Protein AF-A0A0E9ULG5-F1 (afdb_monomer)

Mean predi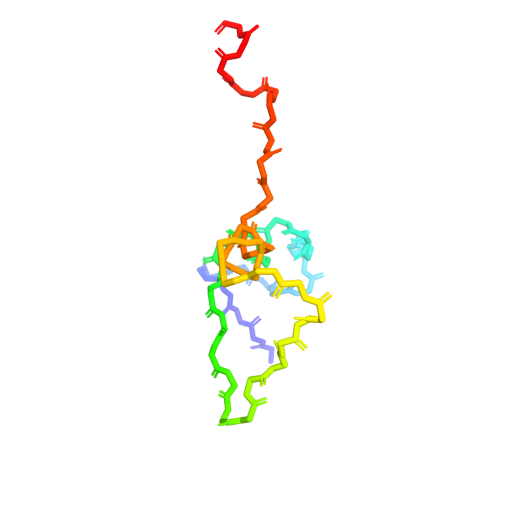cted aligned error: 6.96 Å

Organism: Anguilla anguilla (NCBI:txid7936)

pLDDT: mean 85.12, std 16.04, range [41.62, 97.94]

Solvent-accessible surface area (backbone atoms only — not comparable to full-atom values): 3746 Å² total; per-residue (Å²): 135,64,62,54,95,86,39,56,55,90,78,50,61,65,68,65,53,52,76,74,55,90,85,84,62,97,78,69,87,78,65,102,63,54,72,69,56,55,58,50,66,80,55,84,82,74,76,74,80,78,78,111

Secondary structure (DSSP, 8-state):
--EETTEEGGGS-HHHHHHT-----SS----SS-HHHHHHHT----TTSS--

Structure (mmCIF, N/CA/C/O backbone):
data_AF-A0A0E9ULG5-F1
#
_entry.id   AF-A0A0E9ULG5-F1
#
loop_
_atom_site.group_PDB
_atom_site.id
_atom_site.type_symbol
_atom_site.label_atom_id
_atom_site.label_alt_id
_atom_site.label_comp_id
_atom_site.label_asym_id
_atom_site.label_entity_id
_atom_site.label_seq_id
_atom_site.pdbx_PDB_ins_code
_atom_site.Cartn_x
_atom_site.Cartn_y
_atom_site.Cartn_z
_atom_site.occupancy
_atom_site.B_iso_or_equiv
_atom_site.auth_seq_id
_atom_site.auth_comp_id
_atom_site.auth_asym_id
_atom_site.auth_atom_id
_atom_site.pdbx_PDB_model_num
ATOM 1 N N . MET A 1 1 ? -17.581 -12.208 16.949 1.00 72.19 1 MET A N 1
ATOM 2 C CA . MET A 1 1 ? -17.464 -10.742 16.834 1.00 72.19 1 MET A CA 1
ATOM 3 C C . MET A 1 1 ? -15.990 -10.412 16.805 1.00 72.19 1 MET A C 1
ATOM 5 O O . MET A 1 1 ? -15.314 -10.808 17.744 1.00 72.19 1 MET A O 1
ATOM 9 N N . THR A 1 2 ? -15.480 -9.770 15.759 1.00 86.00 2 THR A N 1
ATOM 10 C CA . THR A 1 2 ? -14.063 -9.380 15.729 1.00 86.00 2 THR A CA 1
ATOM 11 C C . THR A 1 2 ? -13.937 -7.965 16.265 1.00 86.00 2 THR A C 1
ATOM 13 O O . THR A 1 2 ? -14.564 -7.046 15.731 1.00 86.00 2 THR A O 1
ATOM 16 N N . LEU A 1 3 ? -13.155 -7.816 17.331 1.00 93.12 3 LEU A N 1
ATOM 17 C CA . LEU A 1 3 ? -12.794 -6.522 17.892 1.00 93.12 3 LEU A CA 1
ATOM 18 C C . LEU A 1 3 ? -11.456 -6.072 17.303 1.00 93.12 3 LEU A C 1
ATOM 20 O O . LEU A 1 3 ? -10.572 -6.896 17.076 1.00 93.12 3 LEU A O 1
ATOM 24 N N . ILE A 1 4 ? -11.314 -4.774 17.081 1.00 90.75 4 ILE A N 1
ATOM 25 C CA . ILE A 1 4 ? -10.065 -4.114 16.702 1.00 90.75 4 ILE A CA 1
ATOM 26 C C . ILE A 1 4 ? -9.836 -3.051 17.767 1.00 90.75 4 ILE A C 1
ATOM 28 O O . ILE A 1 4 ? -10.684 -2.179 17.946 1.00 90.75 4 ILE A O 1
ATOM 32 N N . ASP A 1 5 ? -8.766 -3.199 18.546 1.00 90.25 5 ASP A N 1
ATOM 33 C CA . ASP A 1 5 ? -8.473 -2.355 19.713 1.00 90.25 5 ASP A CA 1
ATOM 34 C C . ASP A 1 5 ? -9.657 -2.216 20.691 1.00 90.25 5 ASP A C 1
ATOM 36 O O . ASP A 1 5 ? -9.925 -1.157 21.245 1.00 90.25 5 ASP A O 1
ATOM 40 N N . GLY A 1 6 ? -10.415 -3.301 20.888 1.00 91.81 6 GLY A N 1
ATOM 41 C CA . GLY A 1 6 ? -11.582 -3.320 21.780 1.00 91.81 6 GLY A CA 1
ATOM 42 C C . GLY A 1 6 ? -12.869 -2.732 21.186 1.00 91.81 6 GLY A C 1
ATOM 43 O O . GLY A 1 6 ? -13.923 -2.853 21.808 1.00 91.81 6 GLY A O 1
ATOM 44 N N . HIS A 1 7 ? -12.829 -2.178 19.973 1.00 89.81 7 HIS A N 1
ATOM 45 C CA . HIS A 1 7 ? -14.006 -1.703 19.244 1.00 89.81 7 HIS A CA 1
ATOM 46 C C . HIS A 1 7 ? -14.545 -2.783 18.302 1.00 89.81 7 HIS A C 1
ATOM 48 O O . HIS A 1 7 ? -13.776 -3.464 17.625 1.00 89.81 7 HIS A O 1
ATOM 54 N N . ASP A 1 8 ? -15.870 -2.944 18.214 1.00 92.75 8 ASP A N 1
ATOM 55 C CA . ASP A 1 8 ? -16.474 -3.826 17.208 1.00 92.75 8 ASP A CA 1
ATOM 56 C C . ASP A 1 8 ? -16.106 -3.324 15.807 1.00 92.75 8 ASP A C 1
ATOM 58 O O . ASP A 1 8 ? -16.436 -2.199 15.431 1.00 92.75 8 ASP A O 1
ATOM 62 N N . SER A 1 9 ? -15.439 -4.172 15.020 1.00 90.31 9 SER A N 1
ATOM 63 C CA . SER A 1 9 ? -15.021 -3.855 13.647 1.00 90.31 9 SER A CA 1
ATOM 64 C C . SER A 1 9 ? -16.164 -3.359 12.753 1.00 90.31 9 SER A C 1
ATOM 66 O O . SER A 1 9 ? -15.922 -2.595 11.822 1.00 90.31 9 SER A O 1
ATOM 68 N N . ARG A 1 10 ? -17.414 -3.737 13.044 1.00 90.25 10 ARG A N 1
ATOM 69 C CA . ARG A 1 10 ? -18.609 -3.311 12.296 1.00 90.25 10 ARG A CA 1
ATOM 70 C C . ARG A 1 10 ? -19.057 -1.884 12.626 1.00 90.25 10 ARG A C 1
ATOM 72 O O . ARG A 1 10 ? -19.898 -1.344 11.917 1.00 90.25 10 ARG A O 1
ATOM 79 N N . GLN A 1 11 ? -18.529 -1.291 13.696 1.00 92.88 11 GLN A N 1
ATOM 80 C CA . GLN A 1 11 ? -18.832 0.074 14.137 1.00 92.88 11 GLN A CA 1
ATOM 81 C C . GLN A 1 11 ? -17.775 1.097 13.696 1.00 92.88 11 GLN A C 1
ATOM 83 O O . GLN A 1 11 ? -17.993 2.298 13.829 1.00 92.88 11 GLN A O 1
ATOM 88 N N . VAL A 1 12 ? -16.636 0.643 13.166 1.00 89.44 12 VAL A N 1
ATOM 89 C CA . VAL A 1 12 ? -15.545 1.513 12.707 1.00 89.44 12 VAL A CA 1
ATOM 90 C C . VAL A 1 12 ? -15.740 1.860 11.229 1.00 89.44 12 VAL A C 1
ATOM 92 O O . VAL A 1 12 ? -16.164 1.025 10.429 1.00 89.44 12 VAL A O 1
ATOM 95 N N . ASN A 1 13 ? -15.408 3.093 10.834 1.00 91.56 13 ASN A N 1
ATOM 96 C CA . ASN A 1 13 ? -15.401 3.478 9.424 1.00 91.56 13 ASN A CA 1
ATOM 97 C C . ASN A 1 13 ? -14.414 2.599 8.629 1.00 91.56 13 ASN A C 1
ATOM 99 O O . ASN A 1 13 ? -13.222 2.535 8.936 1.00 91.56 13 ASN A O 1
ATOM 103 N N . VAL A 1 14 ? -14.918 1.935 7.588 1.00 91.31 14 VAL A N 1
ATOM 104 C CA . VAL A 1 14 ? -14.159 0.926 6.835 1.00 91.31 14 VAL A CA 1
ATOM 105 C C . VAL A 1 14 ? -12.968 1.537 6.092 1.00 91.31 14 VAL A C 1
ATOM 107 O O . VAL A 1 14 ? -11.907 0.919 6.031 1.00 91.31 14 VAL A O 1
ATOM 110 N N . GLN A 1 15 ? -13.112 2.743 5.538 1.00 90.94 15 GLN A N 1
ATOM 111 C CA . GLN A 1 15 ? -12.042 3.445 4.827 1.00 90.94 15 GLN A CA 1
ATOM 112 C C . GLN A 1 15 ? -10.909 3.833 5.782 1.00 90.94 15 GLN A C 1
ATOM 114 O O . GLN A 1 15 ? -9.747 3.552 5.495 1.00 90.94 15 GLN A O 1
ATOM 119 N N . PHE A 1 16 ? -11.248 4.403 6.941 1.00 90.00 16 PHE A N 1
ATOM 120 C CA . PHE A 1 16 ? -10.291 4.715 7.999 1.00 90.00 16 PHE A CA 1
ATOM 121 C C . PHE A 1 16 ? -9.540 3.463 8.447 1.00 90.00 16 PHE A C 1
ATOM 123 O O . PHE A 1 16 ? -8.312 3.462 8.460 1.00 90.00 16 PHE A O 1
ATOM 130 N N . LEU A 1 17 ? -10.255 2.377 8.741 1.00 91.12 17 LEU A N 1
ATOM 131 C CA . LEU A 1 17 ? -9.628 1.132 9.169 1.00 91.12 17 LEU A CA 1
ATOM 132 C C . LEU A 1 17 ? -8.661 0.583 8.108 1.00 91.12 17 LEU A C 1
ATOM 134 O O . LEU A 1 17 ? -7.523 0.242 8.423 1.00 91.12 17 LEU A O 1
ATOM 138 N N . ARG A 1 18 ? -9.074 0.551 6.835 1.00 91.38 18 ARG A N 1
ATOM 139 C CA . ARG A 1 18 ? -8.227 0.084 5.725 1.00 91.38 18 ARG A CA 1
ATOM 140 C C . ARG A 1 18 ? -7.014 0.983 5.481 1.00 91.38 18 ARG A C 1
ATOM 142 O O . ARG A 1 18 ? -5.978 0.471 5.083 1.00 91.38 18 ARG A O 1
ATOM 149 N N . SER A 1 19 ? -7.090 2.279 5.791 1.00 91.12 19 SER A N 1
ATOM 150 C CA . SER A 1 19 ? -5.929 3.186 5.724 1.00 91.12 19 SER A CA 1
ATOM 151 C C . SER A 1 19 ? -4.814 2.849 6.725 1.00 91.12 19 SER A C 1
ATOM 153 O O . SER A 1 19 ? -3.695 3.336 6.583 1.00 91.12 19 SER A O 1
ATOM 155 N N . LYS A 1 20 ? -5.110 2.037 7.750 1.00 90.56 20 LYS A N 1
ATOM 156 C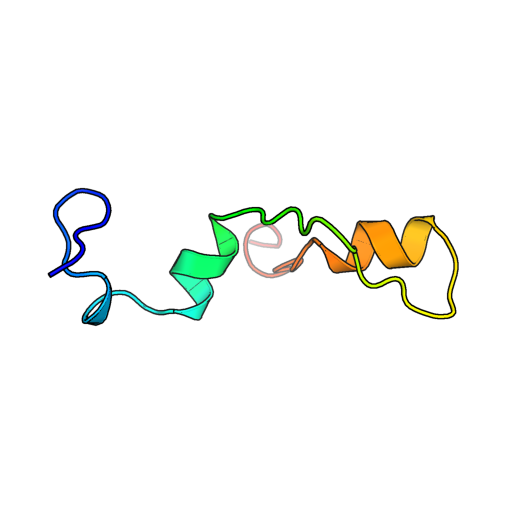 CA . LYS A 1 20 ? -4.157 1.617 8.789 1.00 90.56 20 LYS A CA 1
ATOM 157 C C . LYS A 1 20 ? -3.609 0.204 8.573 1.00 90.56 20 LYS A C 1
ATOM 159 O O . LYS A 1 20 ? -2.789 -0.243 9.368 1.00 90.56 20 LYS A O 1
ATOM 164 N N . ILE A 1 21 ? -4.045 -0.498 7.523 1.00 90.06 21 ILE A N 1
ATOM 165 C CA . ILE A 1 21 ? -3.704 -1.904 7.276 1.00 90.06 21 ILE A CA 1
ATOM 166 C C . ILE A 1 21 ? -3.056 -2.046 5.896 1.00 90.06 21 ILE A C 1
ATOM 168 O O . ILE A 1 21 ? -3.668 -1.729 4.880 1.00 90.06 21 ILE A O 1
ATOM 172 N N . GLY A 1 22 ? -1.838 -2.590 5.861 1.00 92.31 22 GLY A N 1
ATOM 173 C CA . GLY A 1 22 ? -1.208 -3.077 4.633 1.00 92.31 22 GLY A CA 1
ATOM 174 C C . GLY A 1 22 ? -1.541 -4.551 4.396 1.00 92.31 22 GLY A C 1
ATOM 175 O O . GLY A 1 22 ? -1.484 -5.351 5.329 1.00 92.31 22 GLY A O 1
ATOM 176 N N . ILE A 1 23 ? -1.883 -4.919 3.159 1.00 93.56 23 ILE A N 1
ATOM 177 C CA . ILE A 1 23 ? -2.149 -6.308 2.754 1.00 93.56 23 ILE A CA 1
ATOM 178 C C . ILE A 1 23 ? -1.113 -6.727 1.710 1.00 93.56 23 ILE A C 1
ATOM 180 O O . ILE A 1 23 ? -0.821 -5.970 0.787 1.00 93.56 23 ILE A O 1
ATOM 184 N N . VAL A 1 24 ? -0.599 -7.952 1.839 1.00 94.81 24 VAL A N 1
ATOM 185 C CA . VAL A 1 24 ? 0.243 -8.608 0.833 1.00 94.81 24 VAL A CA 1
ATOM 186 C C . VAL A 1 24 ? -0.416 -9.930 0.459 1.00 94.81 24 VAL A C 1
ATOM 188 O O . VAL A 1 24 ? -0.564 -10.816 1.300 1.00 94.81 24 VAL A O 1
ATOM 191 N N . SER A 1 25 ? -0.845 -10.042 -0.795 1.00 96.06 25 SER A N 1
ATOM 192 C CA . SER A 1 25 ? -1.459 -11.257 -1.338 1.00 96.06 25 SER A CA 1
ATOM 193 C C . SER A 1 25 ? -0.392 -12.241 -1.825 1.00 96.06 25 SER A C 1
ATOM 195 O O . SER A 1 25 ? 0.689 -11.823 -2.231 1.00 96.06 25 SER A O 1
ATOM 197 N N . GLN A 1 26 ? -0.709 -13.541 -1.834 1.00 97.31 26 GLN A N 1
ATOM 198 C CA . GLN A 1 26 ? 0.160 -14.579 -2.411 1.00 97.31 26 GLN A CA 1
ATOM 199 C C . GLN A 1 26 ? 0.423 -14.334 -3.906 1.00 97.31 26 GLN A C 1
ATOM 201 O O . GLN A 1 26 ? 1.558 -14.439 -4.361 1.00 97.31 26 GLN A O 1
ATOM 206 N N . GLU A 1 27 ? -0.628 -13.971 -4.642 1.00 97.12 27 GLU A N 1
ATOM 207 C CA . GLU A 1 27 ? -0.573 -13.543 -6.039 1.00 97.12 27 GLU A CA 1
ATOM 208 C C . GLU A 1 27 ? -0.937 -12.048 -6.094 1.00 97.12 27 GLU A C 1
ATOM 210 O O . GLU A 1 27 ? -2.121 -11.695 -6.094 1.00 97.12 27 GLU A O 1
ATOM 215 N N . PRO A 1 28 ? 0.053 -11.137 -6.022 1.00 93.94 28 PRO A N 1
ATOM 216 C CA . PRO A 1 28 ? -0.205 -9.704 -6.054 1.00 93.94 28 PRO A CA 1
ATOM 217 C C . PRO A 1 28 ? -0.636 -9.255 -7.454 1.00 93.94 28 PRO A C 1
ATOM 219 O O . PRO A 1 28 ? -0.081 -9.685 -8.463 1.00 93.94 28 PRO A O 1
ATOM 222 N N . ILE A 1 29 ? -1.610 -8.346 -7.509 1.00 95.25 29 ILE A N 1
ATOM 223 C CA . ILE A 1 29 ? -2.072 -7.740 -8.760 1.00 95.25 29 ILE A CA 1
ATOM 224 C C . ILE A 1 29 ? -1.186 -6.532 -9.066 1.00 95.25 29 ILE A C 1
ATOM 226 O O . ILE A 1 29 ? -1.048 -5.642 -8.227 1.00 95.25 29 ILE A O 1
ATOM 230 N N . LEU A 1 30 ? -0.623 -6.498 -10.273 1.00 96.38 30 LEU A N 1
ATOM 231 C CA . LEU A 1 30 ? 0.076 -5.338 -10.819 1.00 96.38 30 LEU A CA 1
ATOM 232 C C . LEU A 1 30 ? -0.755 -4.719 -11.941 1.00 96.38 30 LEU A C 1
ATOM 234 O O . LEU A 1 30 ? -1.372 -5.424 -12.739 1.00 96.38 30 LEU A O 1
ATOM 238 N N . PHE A 1 31 ? -0.757 -3.395 -11.994 1.00 96.31 31 PHE A N 1
ATOM 239 C CA . PHE A 1 31 ? -1.343 -2.627 -13.080 1.00 96.31 31 PHE A CA 1
ATOM 240 C C . PHE A 1 31 ? -0.350 -2.489 -14.232 1.00 96.31 31 PHE A C 1
ATOM 242 O O . PHE A 1 31 ? 0.865 -2.478 -14.014 1.00 96.31 31 PHE A O 1
ATOM 249 N N . ASP A 1 32 ? -0.887 -2.338 -15.444 1.00 97.88 32 ASP A N 1
ATOM 250 C CA . ASP A 1 32 ? -0.125 -2.098 -16.673 1.00 97.88 32 ASP A CA 1
ATOM 251 C C . ASP A 1 32 ? 0.419 -0.658 -16.716 1.00 97.88 32 ASP A C 1
ATOM 253 O O . 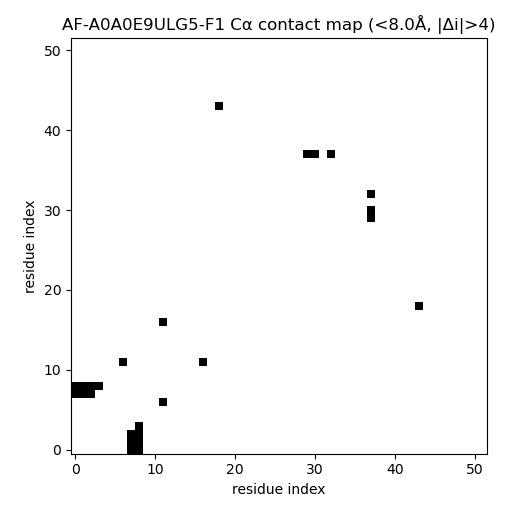ASP A 1 32 ? -0.060 0.217 -17.435 1.00 97.88 32 ASP A O 1
ATOM 257 N N . CYS A 1 33 ? 1.365 -0.380 -15.824 1.00 96.06 33 CYS A N 1
ATOM 258 C CA . CYS A 1 33 ? 2.047 0.895 -15.654 1.00 96.06 33 CYS A CA 1
ATOM 259 C C . CYS A 1 33 ? 3.433 0.662 -15.033 1.00 96.06 33 CYS A C 1
ATOM 261 O O . CYS A 1 33 ? 3.861 -0.475 -14.812 1.00 96.06 33 CYS A O 1
ATOM 263 N N . SER A 1 34 ? 4.181 1.728 -14.751 1.00 97.94 34 SER A N 1
ATOM 264 C CA . SER A 1 34 ? 5.523 1.590 -14.184 1.00 97.94 34 SER A CA 1
ATOM 265 C C . SER A 1 34 ? 5.509 0.992 -12.768 1.00 97.94 34 SER A C 1
ATOM 267 O O . SER A 1 34 ? 4.527 1.065 -12.024 1.00 97.94 34 SER A O 1
ATOM 269 N N . ILE A 1 35 ? 6.652 0.442 -12.346 1.00 96.00 35 ILE A N 1
ATOM 270 C CA . ILE A 1 35 ? 6.849 -0.056 -10.973 1.00 96.00 35 ILE A CA 1
ATOM 271 C C . ILE A 1 35 ? 6.584 1.058 -9.947 1.00 96.00 35 ILE A C 1
ATOM 273 O O . ILE A 1 35 ? 5.952 0.822 -8.919 1.00 96.00 35 ILE A O 1
ATOM 277 N N . ALA A 1 36 ? 7.025 2.286 -10.236 1.00 96.31 36 ALA A N 1
ATOM 278 C CA . ALA A 1 36 ? 6.819 3.432 -9.354 1.00 96.31 36 ALA A CA 1
ATOM 279 C C . ALA A 1 36 ? 5.329 3.767 -9.176 1.00 96.31 36 ALA A C 1
ATOM 281 O O . ALA A 1 36 ? 4.895 4.086 -8.068 1.00 96.31 36 ALA A O 1
ATOM 282 N N . GLU A 1 37 ? 4.537 3.665 -10.243 1.00 94.12 37 GLU A N 1
ATOM 283 C CA . GLU A 1 37 ? 3.089 3.890 -10.198 1.00 94.12 37 GLU A CA 1
ATOM 284 C C . GLU A 1 37 ? 2.362 2.781 -9.431 1.00 94.12 37 GLU A C 1
ATOM 286 O O . GLU A 1 37 ? 1.503 3.087 -8.604 1.00 94.12 37 GLU A O 1
ATOM 291 N N . ASN A 1 38 ? 2.767 1.520 -9.612 1.00 94.62 38 ASN A N 1
ATOM 292 C CA . ASN A 1 38 ? 2.261 0.393 -8.825 1.00 94.62 38 ASN A CA 1
ATOM 293 C C . ASN A 1 38 ? 2.540 0.560 -7.320 1.00 94.62 38 ASN A C 1
ATOM 295 O O . ASN A 1 38 ? 1.648 0.349 -6.501 1.00 94.62 38 ASN A O 1
ATOM 299 N N . ILE A 1 39 ? 3.743 1.005 -6.936 1.00 93.19 39 ILE A N 1
ATOM 300 C CA . ILE A 1 39 ? 4.081 1.291 -5.529 1.00 93.19 39 ILE A CA 1
ATOM 301 C C . ILE A 1 39 ? 3.240 2.460 -4.997 1.00 93.19 39 ILE A C 1
ATOM 303 O O . ILE A 1 39 ? 2.687 2.386 -3.899 1.00 93.19 39 ILE A O 1
ATOM 307 N N . LYS A 1 40 ? 3.107 3.537 -5.780 1.00 92.94 40 LYS A N 1
ATOM 308 C CA . LYS A 1 40 ? 2.318 4.719 -5.406 1.00 92.94 40 LYS A CA 1
ATOM 309 C C . LYS A 1 40 ? 0.838 4.386 -5.203 1.00 92.94 40 LYS A C 1
ATOM 311 O O . LYS A 1 40 ? 0.193 5.035 -4.387 1.00 92.94 40 LYS A O 1
ATOM 316 N N . TYR A 1 41 ? 0.303 3.377 -5.886 1.00 90.38 41 TYR A N 1
ATOM 317 C CA . TYR A 1 41 ? -1.083 2.942 -5.704 1.00 90.38 41 TYR A CA 1
ATOM 318 C C . TYR A 1 41 ? -1.397 2.518 -4.258 1.00 90.38 41 TYR A C 1
ATOM 320 O O . TYR A 1 41 ? -2.518 2.695 -3.789 1.00 90.38 41 TYR A O 1
ATOM 328 N N . GLY A 1 42 ? -0.400 2.018 -3.520 1.00 87.31 42 GLY A N 1
ATOM 329 C CA . GLY A 1 42 ? -0.549 1.622 -2.118 1.00 87.31 42 GLY A CA 1
ATOM 330 C C . GLY A 1 42 ? -0.742 2.781 -1.135 1.00 87.31 42 GLY A C 1
ATOM 331 O O . GLY A 1 42 ? -1.009 2.528 0.038 1.00 87.31 42 GLY A O 1
ATOM 332 N N . THR A 1 43 ? -0.617 4.042 -1.569 1.00 83.00 43 THR A N 1
ATOM 333 C CA . THR A 1 43 ? -0.786 5.205 -0.693 1.00 83.00 43 THR A CA 1
ATOM 334 C C . THR A 1 43 ? -1.985 6.057 -1.104 1.00 83.00 43 THR A C 1
ATOM 336 O O . THR A 1 43 ? -2.127 6.476 -2.252 1.00 83.00 43 THR A O 1
ATOM 339 N N . THR A 1 44 ? -2.857 6.356 -0.143 1.00 66.88 44 THR A N 1
ATOM 340 C CA . THR A 1 44 ? -3.896 7.379 -0.300 1.00 66.88 44 THR A CA 1
ATOM 341 C C . THR A 1 44 ? -3.329 8.676 0.267 1.00 66.88 44 THR A C 1
ATOM 343 O O . THR A 1 44 ? -3.391 8.910 1.471 1.00 66.88 44 THR A O 1
ATOM 346 N N . PHE A 1 45 ? -2.704 9.504 -0.574 1.00 58.34 45 PHE A N 1
ATO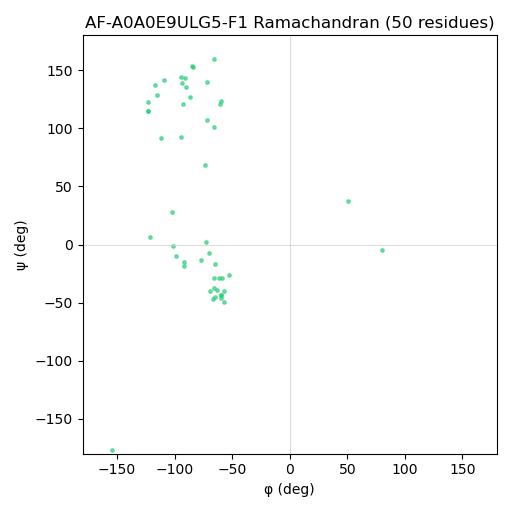M 347 C CA . PHE A 1 45 ? -2.293 10.846 -0.155 1.00 58.34 45 PHE A CA 1
ATOM 348 C C . PHE A 1 45 ? -3.545 11.684 0.132 1.00 58.34 45 PHE A C 1
ATOM 350 O O . PHE A 1 45 ? -4.161 12.218 -0.790 1.00 58.34 45 PHE A O 1
ATOM 357 N N . GLU A 1 46 ? -3.901 11.858 1.402 1.00 54.25 46 GLU A N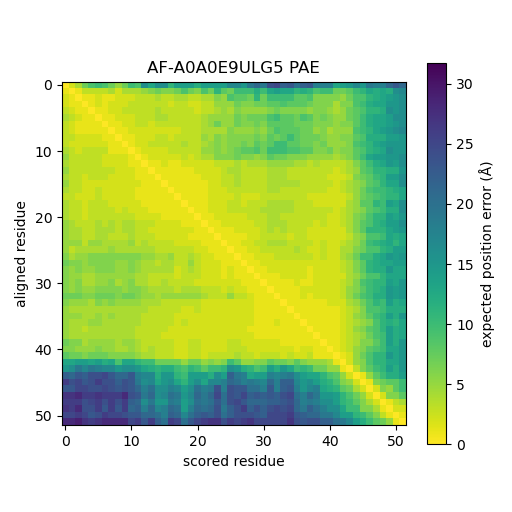 1
ATOM 358 C CA . GLU A 1 46 ? -4.675 13.028 1.806 1.00 54.25 46 GLU A CA 1
ATOM 359 C C . GLU A 1 46 ? -3.737 14.242 1.726 1.00 54.25 46 GLU A C 1
ATOM 361 O O . GLU A 1 46 ? -2.827 14.401 2.540 1.00 54.25 46 GLU A O 1
ATOM 366 N N . LYS A 1 47 ? -3.923 15.111 0.726 1.00 48.12 47 LYS A N 1
ATOM 367 C CA . LYS A 1 47 ? -3.238 16.417 0.674 1.00 48.12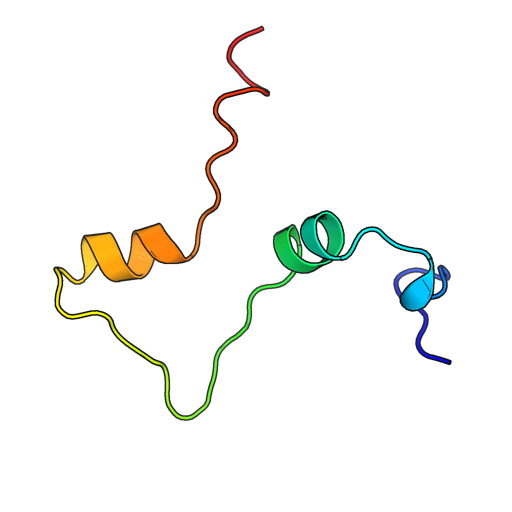 47 LYS A CA 1
ATOM 368 C C . LYS A 1 47 ? -3.787 17.430 1.698 1.00 48.12 47 LYS A C 1
ATOM 370 O O . LYS A 1 47 ? -3.322 18.561 1.728 1.00 48.12 47 LYS A O 1
ATOM 375 N N . SER A 1 48 ? -4.752 17.058 2.535 1.00 47.78 48 S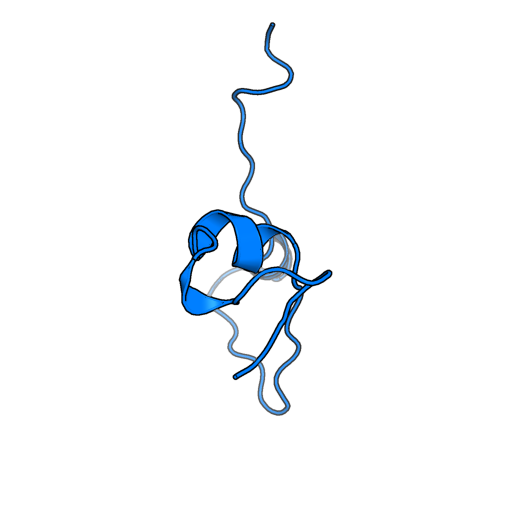ER A N 1
ATOM 376 C CA . SER A 1 48 ? -5.530 17.987 3.368 1.00 47.78 48 SER A CA 1
ATOM 377 C C . SER A 1 48 ? -4.974 18.244 4.771 1.00 47.78 48 SER A C 1
ATOM 379 O O . SER A 1 48 ? -5.345 19.250 5.363 1.00 47.78 48 SER A O 1
ATOM 381 N N . ALA A 1 49 ? -4.093 17.395 5.314 1.00 51.4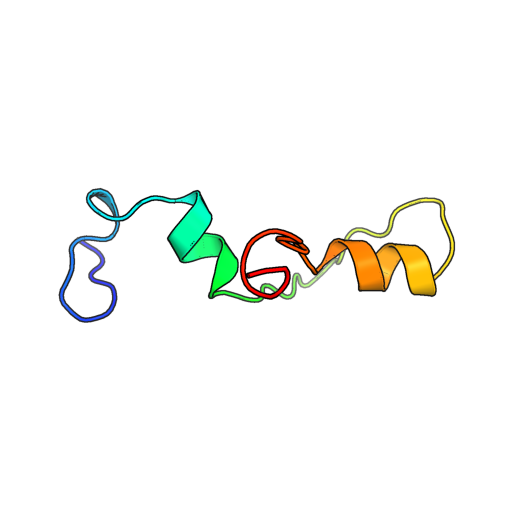4 49 ALA A N 1
ATOM 382 C CA . ALA A 1 49 ? -3.685 17.505 6.725 1.00 51.44 49 ALA A CA 1
ATOM 383 C C . ALA A 1 49 ? -2.426 18.357 6.985 1.00 51.44 49 ALA A C 1
ATOM 385 O O . ALA A 1 49 ? -2.172 18.726 8.124 1.00 51.44 49 ALA A O 1
ATOM 386 N N . TRP A 1 50 ? -1.642 18.673 5.949 1.00 49.81 50 TRP A N 1
ATOM 387 C CA . TRP A 1 50 ? -0.368 19.408 6.079 1.00 49.81 50 TRP A CA 1
ATOM 388 C C . TRP A 1 50 ? -0.339 20.724 5.286 1.00 49.81 50 TRP A C 1
ATOM 390 O O . TRP A 1 50 ? 0.703 21.363 5.179 1.00 49.81 50 TRP A O 1
ATOM 400 N N . MET A 1 51 ? -1.476 21.111 4.697 1.00 47.59 51 MET A N 1
ATOM 401 C CA . MET A 1 51 ? -1.688 22.419 4.059 1.00 47.59 51 MET A CA 1
ATOM 402 C C . MET A 1 51 ? -2.506 23.367 4.961 1.00 47.59 51 MET A C 1
ATOM 404 O O . MET A 1 51 ? -3.210 24.241 4.453 1.00 47.59 51 MET A O 1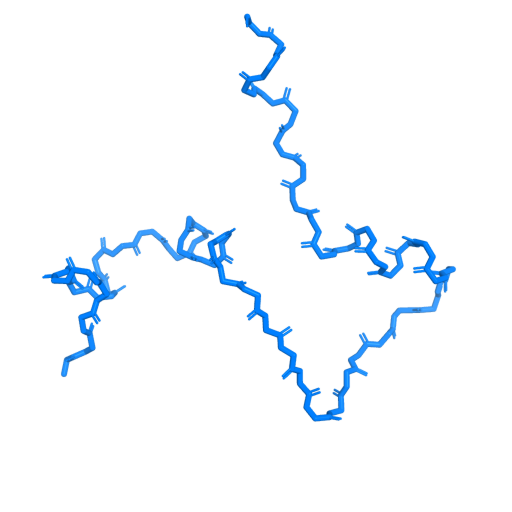
ATOM 408 N N . MET A 1 52 ? -2.415 23.184 6.284 1.00 41.62 52 MET A N 1
ATOM 409 C CA . MET A 1 52 ? -2.842 24.130 7.323 1.00 41.62 52 MET A CA 1
ATOM 410 C C . MET A 1 52 ? -1.700 24.348 8.308 1.00 41.62 52 MET A C 1
ATOM 412 O O . MET A 1 52 ? -1.044 23.340 8.655 1.00 41.62 52 MET A O 1
#

InterPro domains:
  IPR027417 P-loop containing nucleoside triphosphate hydrolase [G3DSA:3.40.50.300] (3-44)
  IPR027417 P-loop containing nucleoside triphosphate hydrolase [SSF52540] (3-44)
  IPR039421 Type 1 protein exporter [PTHR24221] (3-43)

Foldseek 3Di:
DDDDVNHDPVPDDPVVVVQVDDDDDPDDDADPDDPVVRVCVRDDDPPPPPVD

Sequence (52 aa):
MTLIDGHDSRQVNVQFLRSKIGIVSQEPILFDCSIAENIKYGTTFEKSAWMM

Radius of gyration: 15.03 Å; Cα contacts (8 Å, |Δi|>4): 13; chains: 1; bounding box: 26×39×38 Å